Protein AF-A0A392QWU5-F1 (afdb_monomer_lite)

Sequence (94 aa):
MKKKYYSWEECVNLREVKSLRKMTHSNVVKLKEVIRESDILY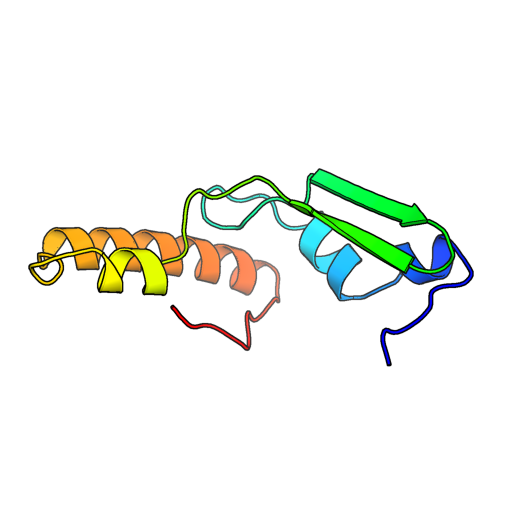LVFEYMECNLYQLMKKREKPFSEDEVKNLCFQVFQGLAYMHQRGYFHRDLKP

pLDDT: mean 95.4, std 5.05, range [54.16, 98.69]

Structure (mmCIF, N/CA/C/O backbone):
data_AF-A0A392QWU5-F1
#
_entry.id   AF-A0A392QWU5-F1
#
loop_
_atom_site.group_PDB
_atom_site.id
_atom_site.type_symbol
_atom_site.label_atom_id
_atom_site.label_alt_id
_atom_site.label_comp_id
_atom_site.label_asym_id
_atom_site.label_entity_id
_atom_site.label_seq_id
_atom_site.pdbx_PDB_ins_code
_atom_site.Cartn_x
_atom_site.Cartn_y
_atom_site.Cartn_z
_atom_site.occupancy
_atom_site.B_iso_or_equiv
_atom_site.auth_seq_id
_atom_site.auth_comp_id
_atom_site.auth_asym_id
_atom_site.auth_atom_id
_atom_site.pdbx_PDB_model_num
ATOM 1 N N . MET A 1 1 ? 22.296 1.431 1.353 1.00 54.16 1 MET A N 1
ATOM 2 C CA . MET A 1 1 ? 22.481 2.226 0.116 1.00 54.16 1 MET A CA 1
ATOM 3 C C . MET A 1 1 ? 21.262 2.002 -0.773 1.00 54.16 1 MET A C 1
ATOM 5 O O . MET A 1 1 ? 20.833 0.857 -0.860 1.00 54.16 1 MET A O 1
ATOM 9 N N . LYS A 1 2 ? 20.643 3.043 -1.355 1.00 77.75 2 LYS A N 1
ATOM 10 C CA . LYS A 1 2 ? 19.487 2.851 -2.257 1.00 77.75 2 LYS A CA 1
ATOM 11 C C . LYS A 1 2 ? 19.931 2.045 -3.487 1.00 77.75 2 LYS A C 1
ATOM 13 O O . LYS A 1 2 ? 21.023 2.283 -4.001 1.00 77.75 2 LYS A O 1
ATOM 18 N N . LYS A 1 3 ? 19.116 1.080 -3.921 1.00 88.00 3 LYS A N 1
ATOM 19 C CA . LYS A 1 3 ? 19.392 0.271 -5.117 1.00 88.00 3 LYS A CA 1
ATOM 20 C C . LYS A 1 3 ? 19.378 1.173 -6.361 1.00 88.00 3 LYS A C 1
ATOM 22 O O . LYS A 1 3 ? 18.477 2.000 -6.483 1.00 88.00 3 LYS A O 1
ATOM 27 N N . LYS A 1 4 ? 20.366 1.010 -7.246 1.00 93.25 4 LYS A N 1
ATOM 28 C CA . LYS A 1 4 ? 20.444 1.687 -8.549 1.00 93.25 4 LYS A CA 1
ATOM 29 C C . LYS A 1 4 ? 19.828 0.818 -9.646 1.00 93.25 4 LYS A C 1
ATOM 31 O O . LYS A 1 4 ? 19.881 -0.406 -9.535 1.00 93.25 4 LYS A O 1
ATOM 36 N N . TYR A 1 5 ? 19.276 1.458 -10.672 1.00 94.56 5 TYR A N 1
ATOM 37 C CA . TYR A 1 5 ? 18.649 0.821 -11.829 1.00 94.56 5 TYR A CA 1
ATOM 38 C C . TYR A 1 5 ? 19.211 1.397 -13.123 1.00 94.56 5 TYR A C 1
ATOM 40 O O . TYR A 1 5 ? 19.020 2.578 -13.417 1.00 94.56 5 TYR A O 1
ATOM 48 N N . TYR A 1 6 ? 19.870 0.564 -13.919 1.00 94.81 6 TYR A N 1
ATOM 49 C CA . TYR A 1 6 ? 20.683 1.034 -15.048 1.00 94.81 6 TYR A CA 1
ATOM 50 C C . TYR A 1 6 ? 19.950 0.994 -16.391 1.00 94.81 6 TYR A C 1
ATOM 52 O O . TYR A 1 6 ? 20.420 1.558 -17.377 1.00 94.81 6 TYR A O 1
ATOM 60 N N . SER A 1 7 ? 18.777 0.363 -16.443 1.00 95.44 7 SER A N 1
ATOM 61 C CA . SER A 1 7 ? 17.948 0.316 -17.645 1.00 95.44 7 SER A CA 1
ATOM 62 C C . SER A 1 7 ? 16.463 0.414 -17.313 1.00 95.44 7 SER A C 1
ATOM 64 O O . SER A 1 7 ? 16.017 0.058 -16.222 1.00 95.44 7 SER A O 1
ATOM 66 N N . TRP A 1 8 ? 15.678 0.885 -18.283 1.00 93.94 8 TRP A N 1
ATOM 67 C CA . TRP A 1 8 ? 14.220 0.877 -18.173 1.00 93.94 8 TRP A CA 1
ATOM 68 C C . TRP A 1 8 ? 13.655 -0.545 -18.100 1.00 93.94 8 TRP A C 1
ATOM 70 O O . TRP A 1 8 ? 12.721 -0.808 -17.342 1.00 93.94 8 TRP A O 1
ATOM 80 N N . GLU A 1 9 ? 14.255 -1.468 -18.852 1.00 95.75 9 GLU A N 1
ATOM 81 C CA . GLU A 1 9 ? 13.875 -2.877 -18.866 1.00 95.75 9 GLU A CA 1
ATOM 82 C C . GLU A 1 9 ? 14.001 -3.512 -17.475 1.00 95.75 9 GLU A C 1
ATOM 84 O O . GLU A 1 9 ? 13.099 -4.232 -17.043 1.00 95.75 9 GLU A O 1
ATOM 89 N N . GLU A 1 10 ? 15.067 -3.194 -16.736 1.00 95.12 10 GLU A N 1
ATOM 90 C CA . GLU A 1 10 ? 15.232 -3.628 -15.349 1.00 95.12 10 GLU A CA 1
ATOM 91 C C . GLU A 1 10 ? 14.074 -3.128 -14.471 1.00 95.12 10 GLU A C 1
ATOM 93 O O . GLU A 1 10 ? 13.467 -3.919 -13.745 1.00 95.12 10 GLU A O 1
ATOM 98 N N . CYS A 1 11 ? 13.718 -1.842 -14.578 1.00 94.88 11 CYS A N 1
ATOM 99 C CA . CYS A 1 11 ? 12.650 -1.226 -13.788 1.00 94.88 11 CYS A CA 1
ATOM 100 C C . CYS A 1 11 ? 11.283 -1.874 -14.041 1.00 94.88 11 CYS A C 1
ATOM 102 O O . CYS A 1 11 ? 10.596 -2.264 -13.095 1.00 94.88 11 CYS A O 1
ATOM 104 N N . VAL A 1 12 ? 10.875 -2.026 -15.306 1.00 93.88 12 VAL A N 1
ATOM 105 C CA . VAL A 1 12 ? 9.552 -2.589 -15.641 1.00 93.88 12 VAL A CA 1
ATOM 106 C C . VAL A 1 12 ? 9.456 -4.085 -15.357 1.00 93.88 12 VAL A C 1
ATOM 108 O O . VAL A 1 12 ? 8.352 -4.617 -15.205 1.00 93.88 12 VAL A O 1
ATOM 111 N N . ASN A 1 13 ? 10.597 -4.773 -15.263 1.00 95.06 13 ASN A N 1
ATOM 112 C CA . ASN A 1 13 ? 10.644 -6.188 -14.932 1.00 95.06 13 ASN A CA 1
ATOM 113 C C . ASN A 1 13 ? 10.551 -6.488 -13.435 1.00 95.06 13 ASN A C 1
ATOM 115 O O . ASN A 1 13 ? 10.310 -7.649 -13.079 1.00 95.06 13 ASN A O 1
ATOM 119 N N . LEU A 1 14 ? 10.653 -5.474 -12.570 1.00 94.88 14 LEU A N 1
ATOM 120 C CA . LEU A 1 14 ? 10.483 -5.639 -11.132 1.00 94.88 14 LEU A CA 1
ATOM 121 C C . LEU A 1 14 ? 9.115 -6.226 -10.796 1.00 94.88 14 LEU A C 1
ATOM 123 O O . LEU A 1 14 ? 8.074 -5.781 -11.285 1.00 94.88 14 LEU A O 1
ATOM 127 N N . ARG A 1 15 ? 9.119 -7.217 -9.896 1.00 91.62 15 ARG A N 1
ATOM 128 C CA . ARG A 1 15 ? 7.891 -7.859 -9.406 1.00 91.62 15 ARG A CA 1
ATOM 129 C C . ARG A 1 15 ? 6.920 -6.831 -8.832 1.00 91.62 15 ARG A C 1
ATOM 131 O O . ARG A 1 15 ? 5.733 -6.915 -9.116 1.00 91.62 15 ARG A O 1
ATOM 138 N N . GLU A 1 16 ? 7.422 -5.855 -8.083 1.00 90.81 16 GLU A N 1
ATOM 139 C CA . GLU A 1 16 ? 6.627 -4.765 -7.512 1.00 90.81 16 GLU A CA 1
ATOM 140 C C . GLU A 1 16 ? 5.918 -3.939 -8.593 1.00 90.81 16 GLU A C 1
ATOM 142 O O . GLU A 1 16 ? 4.691 -3.868 -8.589 1.00 90.81 16 GLU A O 1
ATOM 147 N N . VAL A 1 17 ? 6.653 -3.426 -9.589 1.00 94.31 17 VAL A N 1
ATOM 148 C CA . VAL A 1 17 ? 6.082 -2.657 -10.709 1.00 94.31 17 VAL A CA 1
ATOM 149 C C . VAL A 1 17 ? 5.046 -3.480 -11.475 1.00 94.31 17 VAL A C 1
ATOM 151 O O . VAL A 1 17 ? 3.944 -3.001 -11.739 1.00 94.31 17 VAL A O 1
ATOM 154 N N . LYS A 1 18 ? 5.351 -4.745 -11.789 1.00 94.12 18 LYS A N 1
ATOM 155 C CA . LYS A 1 18 ? 4.408 -5.649 -12.470 1.00 94.12 18 LYS A CA 1
ATOM 156 C C . LYS A 1 18 ? 3.136 -5.894 -11.664 1.00 94.12 18 LYS A C 1
ATOM 158 O O . LYS A 1 18 ? 2.074 -6.044 -12.259 1.00 94.12 18 LYS A O 1
ATOM 163 N N . SER A 1 19 ? 3.250 -5.973 -10.341 1.00 93.44 19 SER A N 1
ATOM 164 C CA . SER A 1 19 ? 2.114 -6.221 -9.451 1.00 93.44 19 SER A CA 1
ATOM 165 C C . SER A 1 19 ? 1.238 -4.979 -9.359 1.00 93.44 19 SER A C 1
ATOM 167 O O . SER A 1 19 ? 0.057 -5.047 -9.673 1.00 93.44 19 SER A O 1
ATOM 169 N N . LEU A 1 20 ? 1.834 -3.827 -9.043 1.00 94.50 20 LEU A N 1
ATOM 170 C CA . LEU A 1 20 ? 1.133 -2.549 -8.912 1.00 94.50 20 LEU A CA 1
ATOM 171 C C . LEU A 1 20 ? 0.434 -2.124 -10.209 1.00 94.50 20 LEU A C 1
ATOM 173 O O . LEU A 1 20 ? -0.707 -1.680 -10.161 1.00 94.50 20 LEU A O 1
ATOM 177 N N . ARG A 1 21 ? 1.057 -2.337 -11.378 1.00 93.38 21 ARG A N 1
ATOM 178 C CA . ARG A 1 21 ? 0.434 -2.043 -12.685 1.00 93.38 21 ARG A CA 1
ATOM 179 C C . ARG A 1 21 ? -0.811 -2.883 -12.985 1.00 93.38 21 ARG A C 1
ATOM 181 O O . ARG A 1 21 ? -1.599 -2.491 -13.839 1.00 93.38 21 ARG A O 1
ATOM 188 N N . LYS A 1 22 ? -0.980 -4.036 -12.331 1.00 92.69 22 LYS A N 1
ATOM 189 C CA . LYS A 1 22 ? -2.158 -4.907 -12.480 1.00 92.69 22 LYS A CA 1
ATOM 190 C C . LYS A 1 22 ? -3.258 -4.607 -11.460 1.00 92.69 22 LYS A C 1
ATOM 192 O O . LYS A 1 22 ? -4.340 -5.182 -11.566 1.00 92.69 22 LYS A O 1
ATOM 197 N N . MET A 1 23 ? -2.989 -3.745 -10.478 1.00 94.56 23 MET A N 1
ATOM 198 C CA . MET A 1 23 ? -3.957 -3.385 -9.451 1.00 94.56 23 MET A CA 1
ATOM 199 C C . MET A 1 23 ? -4.754 -2.157 -9.880 1.00 94.56 23 MET A C 1
ATOM 201 O O . MET A 1 23 ? -4.218 -1.116 -10.246 1.00 94.56 23 MET A O 1
ATOM 205 N N . THR A 1 24 ? -6.071 -2.281 -9.846 1.00 95.38 24 THR A N 1
ATOM 206 C CA . THR A 1 24 ? -7.025 -1.201 -10.095 1.00 95.38 24 THR A CA 1
ATOM 207 C C . THR A 1 24 ? -8.269 -1.490 -9.268 1.00 95.38 24 THR A C 1
ATOM 209 O O . THR A 1 24 ? -9.099 -2.315 -9.650 1.00 95.38 24 THR A O 1
ATOM 212 N N . HIS A 1 25 ? -8.347 -0.856 -8.100 1.00 97.69 25 HIS A N 1
ATOM 213 C CA . HIS A 1 25 ? -9.423 -1.012 -7.127 1.00 97.69 25 HIS A CA 1
ATOM 214 C C . HIS A 1 25 ? -9.512 0.255 -6.271 1.00 97.69 25 HIS A C 1
ATOM 216 O O . HIS A 1 25 ? -8.482 0.844 -5.965 1.00 97.69 25 HIS A O 1
ATOM 222 N N . SER A 1 26 ? -10.712 0.660 -5.853 1.00 97.62 26 SER A N 1
ATOM 223 C CA . SER A 1 26 ? -10.924 1.881 -5.054 1.00 97.62 26 SER A CA 1
ATOM 224 C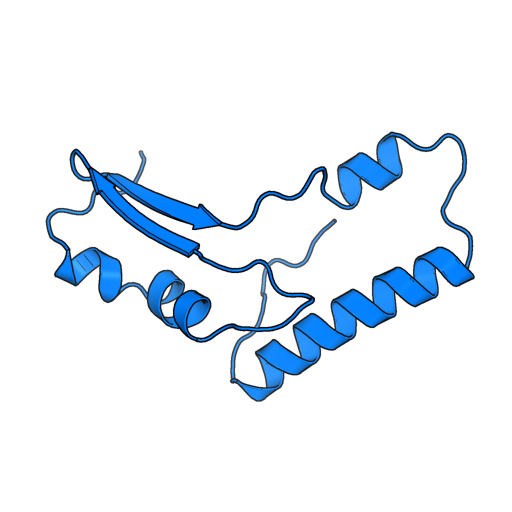 C . SER A 1 26 ? -10.213 1.857 -3.695 1.00 97.62 26 SER A C 1
ATOM 226 O O . SER A 1 26 ? -9.817 2.899 -3.191 1.00 97.62 26 SER A O 1
ATOM 228 N N . ASN A 1 27 ? -10.028 0.672 -3.106 1.00 98.12 27 ASN A N 1
ATOM 229 C CA . ASN A 1 27 ? -9.322 0.480 -1.830 1.00 98.12 27 ASN A CA 1
ATOM 230 C C . ASN A 1 27 ? -7.860 0.009 -1.989 1.00 98.12 27 ASN A C 1
ATOM 232 O O . ASN A 1 27 ? -7.319 -0.613 -1.077 1.00 98.12 27 ASN A O 1
ATOM 236 N N . VAL A 1 28 ? -7.228 0.242 -3.146 1.00 97.19 28 VAL A N 1
ATOM 237 C CA . VAL A 1 28 ? -5.792 -0.009 -3.369 1.00 97.19 28 VAL A CA 1
ATOM 238 C C . VAL A 1 28 ? -5.187 1.207 -4.062 1.00 97.19 28 VAL A C 1
ATOM 240 O O . VAL A 1 28 ? -5.604 1.544 -5.166 1.00 97.19 28 VAL A O 1
ATOM 243 N N . VAL A 1 29 ? -4.185 1.830 -3.432 1.00 96.69 29 VAL A N 1
ATOM 244 C CA . VAL A 1 29 ? -3.541 3.043 -3.955 1.00 96.69 29 VAL A CA 1
ATOM 245 C C . VAL A 1 29 ? -3.003 2.819 -5.372 1.00 96.69 29 VAL A C 1
ATOM 247 O O . VAL A 1 29 ? -2.253 1.876 -5.646 1.00 96.69 29 VAL A O 1
ATOM 250 N N . LYS A 1 30 ? -3.403 3.686 -6.297 1.00 96.31 30 LYS A N 1
ATOM 251 C CA . LYS A 1 30 ? -3.098 3.552 -7.716 1.00 96.31 30 LYS A CA 1
ATOM 252 C C . LYS A 1 30 ? -1.695 4.055 -8.027 1.00 96.31 30 LYS A C 1
ATOM 254 O O . LYS A 1 30 ? -1.378 5.224 -7.809 1.00 96.31 30 LYS A O 1
ATOM 259 N N . LEU A 1 31 ? -0.884 3.189 -8.633 1.00 97.19 31 LEU A N 1
ATOM 260 C CA . LEU A 1 31 ? 0.346 3.588 -9.315 1.00 97.19 31 LEU A CA 1
ATOM 261 C C . LEU A 1 31 ? -0.028 4.345 -10.600 1.00 97.19 31 LEU A C 1
ATOM 263 O O . LEU A 1 31 ? -0.617 3.766 -11.515 1.00 97.19 31 LEU A O 1
ATOM 267 N N . LYS A 1 32 ? 0.284 5.640 -10.654 1.00 96.44 32 LYS A N 1
ATOM 268 C CA . LYS A 1 32 ? 0.020 6.519 -11.800 1.00 96.44 32 LYS A CA 1
ATOM 269 C C . LYS A 1 32 ? 1.154 6.484 -12.816 1.00 96.44 32 LYS A C 1
ATOM 271 O O . LYS A 1 32 ? 0.887 6.385 -14.008 1.00 96.44 32 LYS A O 1
ATOM 276 N N . GLU A 1 33 ? 2.397 6.535 -12.347 1.00 96.19 33 GLU A N 1
ATOM 277 C CA . GLU A 1 33 ? 3.568 6.636 -13.217 1.00 96.19 33 GLU A CA 1
ATOM 278 C C . GLU A 1 33 ? 4.784 5.928 -12.613 1.00 96.19 33 GLU A C 1
ATOM 280 O O . GLU A 1 33 ? 4.897 5.752 -11.398 1.00 96.19 33 GLU A O 1
ATOM 285 N N . VAL A 1 34 ? 5.697 5.507 -13.485 1.00 96.81 34 VAL A N 1
ATOM 286 C CA . VAL A 1 34 ? 7.005 4.963 -13.126 1.00 96.81 34 VAL A CA 1
ATOM 287 C C . VAL A 1 34 ? 8.051 5.804 -13.843 1.00 96.81 34 VAL A C 1
ATOM 289 O O . VAL A 1 34 ? 8.037 5.866 -15.068 1.00 96.81 34 VAL A O 1
ATOM 292 N N . ILE A 1 35 ? 8.952 6.431 -13.092 1.00 96.44 35 ILE A N 1
ATOM 293 C CA . ILE A 1 35 ? 9.979 7.328 -13.634 1.00 96.44 35 ILE A CA 1
ATOM 294 C C . ILE A 1 35 ? 11.349 6.748 -13.296 1.00 96.44 35 ILE A C 1
ATOM 296 O O . ILE A 1 35 ? 11.593 6.325 -12.164 1.00 96.44 35 ILE A O 1
ATOM 300 N N . ARG A 1 36 ? 12.253 6.730 -14.277 1.00 95.56 36 ARG A N 1
ATOM 301 C CA . ARG A 1 36 ? 13.669 6.425 -14.060 1.00 95.56 36 ARG A CA 1
ATOM 302 C C . ARG A 1 36 ? 14.494 7.667 -14.367 1.00 95.56 36 ARG A C 1
ATOM 304 O O . ARG A 1 36 ? 14.516 8.112 -15.508 1.00 95.56 36 ARG A O 1
ATOM 311 N N . GLU A 1 37 ? 15.223 8.158 -13.375 1.00 96.00 37 GLU A N 1
ATOM 312 C CA . GLU A 1 37 ? 16.090 9.329 -13.508 1.00 96.00 37 GLU A CA 1
ATOM 313 C C . GLU A 1 37 ? 17.373 9.124 -12.698 1.00 96.00 37 GLU A C 1
ATOM 315 O O . GLU A 1 37 ? 17.315 8.707 -11.545 1.00 96.00 37 GLU A O 1
ATOM 320 N N . SER A 1 38 ? 18.539 9.392 -13.297 1.00 94.50 38 SER A N 1
ATOM 321 C CA . SER A 1 38 ? 19.851 9.273 -12.630 1.00 94.50 38 SER A CA 1
ATOM 322 C C . SER A 1 38 ? 20.079 7.926 -11.916 1.00 94.50 38 SER A C 1
ATOM 324 O O . SER A 1 38 ? 20.556 7.872 -10.784 1.00 94.50 38 SER A O 1
ATOM 326 N N . ASP A 1 39 ? 19.696 6.828 -12.576 1.00 95.00 39 ASP A N 1
ATOM 327 C CA . ASP A 1 39 ? 19.694 5.455 -12.046 1.00 95.00 39 ASP A CA 1
ATOM 328 C C . ASP A 1 39 ? 18.818 5.224 -10.798 1.00 95.00 39 ASP A C 1
ATOM 330 O O . ASP A 1 39 ? 18.956 4.210 -10.109 1.00 95.00 39 ASP A O 1
ATOM 334 N N . ILE A 1 40 ? 17.889 6.134 -10.504 1.00 94.75 40 ILE A N 1
ATOM 335 C CA . ILE A 1 40 ? 16.909 6.026 -9.423 1.00 94.75 40 ILE A CA 1
ATOM 336 C C . ILE A 1 40 ? 15.535 5.733 -10.025 1.00 94.75 40 ILE A C 1
ATOM 338 O O . ILE A 1 40 ? 15.129 6.324 -11.024 1.00 94.75 40 ILE A O 1
ATOM 342 N N . LEU A 1 41 ? 14.817 4.802 -9.397 1.00 95.44 41 LEU A N 1
ATOM 343 C CA . LEU A 1 41 ? 13.436 4.474 -9.728 1.00 95.44 41 LEU A CA 1
ATOM 344 C C . LEU A 1 41 ? 12.483 5.215 -8.790 1.00 95.44 41 LEU A C 1
ATOM 346 O O . LEU A 1 41 ? 12.587 5.087 -7.568 1.00 95.44 41 LEU A O 1
ATOM 350 N N . TYR A 1 42 ? 11.523 5.918 -9.375 1.00 95.81 42 TYR A N 1
ATOM 351 C CA . TYR A 1 42 ? 10.436 6.589 -8.682 1.00 95.81 42 TYR A CA 1
ATOM 352 C C . TYR A 1 42 ? 9.110 5.933 -9.065 1.00 95.81 42 TYR A C 1
ATOM 354 O O . TYR A 1 42 ? 8.828 5.699 -10.242 1.00 95.81 42 TYR A O 1
ATOM 362 N N . LEU A 1 43 ? 8.294 5.642 -8.055 1.00 96.38 43 LEU A N 1
ATOM 363 C CA . LEU A 1 43 ? 6.930 5.152 -8.212 1.00 96.38 43 LEU A CA 1
ATOM 364 C C . LEU A 1 43 ? 5.984 6.278 -7.797 1.00 96.38 43 LEU A C 1
ATOM 366 O O . LEU A 1 43 ? 5.984 6.694 -6.639 1.00 96.38 43 LEU A O 1
ATOM 370 N N . VAL A 1 44 ? 5.216 6.795 -8.751 1.00 97.44 44 VAL A N 1
ATOM 371 C CA . VAL A 1 44 ? 4.296 7.912 -8.530 1.00 97.44 44 VAL A CA 1
ATOM 372 C C . VAL A 1 44 ? 2.909 7.350 -8.270 1.00 97.44 44 VAL A C 1
ATOM 374 O O . VAL A 1 44 ? 2.316 6.716 -9.143 1.00 97.44 44 VAL A O 1
ATOM 377 N N . PHE A 1 45 ? 2.379 7.593 -7.077 1.00 97.56 45 PHE A N 1
ATOM 378 C CA . PHE A 1 45 ? 1.053 7.140 -6.664 1.00 97.56 45 PHE A CA 1
ATOM 379 C C . PHE A 1 45 ? 0.052 8.296 -6.614 1.00 97.56 45 PHE A C 1
ATOM 381 O O . PHE A 1 45 ? 0.418 9.468 -6.718 1.00 97.56 45 PHE A O 1
ATOM 388 N N . GLU A 1 46 ? -1.232 7.981 -6.462 1.00 96.19 46 GLU A N 1
ATOM 389 C CA . GLU A 1 46 ? -2.185 8.986 -5.995 1.00 96.19 46 GLU A CA 1
ATOM 390 C C . GLU A 1 46 ? -1.839 9.488 -4.587 1.00 96.19 46 GLU A C 1
ATOM 392 O O . GLU A 1 46 ? -1.275 8.765 -3.764 1.00 96.19 46 GLU A O 1
ATOM 397 N N . TYR A 1 47 ? -2.151 10.758 -4.339 1.00 97.12 47 TYR A N 1
ATOM 398 C CA . TYR A 1 47 ? -1.902 11.391 -3.055 1.00 97.12 47 TYR A CA 1
ATOM 399 C C . TYR A 1 47 ? -3.009 11.029 -2.066 1.00 97.12 47 TYR A C 1
ATOM 401 O O . TYR A 1 47 ? -4.189 11.143 -2.389 1.00 97.12 47 TYR A O 1
ATOM 409 N N . MET A 1 48 ? -2.605 10.656 -0.853 1.00 96.88 48 MET A N 1
ATOM 410 C CA . MET A 1 48 ? -3.489 10.429 0.286 1.00 96.88 48 MET A CA 1
ATOM 411 C C . MET A 1 48 ? -3.115 11.425 1.384 1.00 96.88 48 MET A C 1
ATOM 413 O O . MET A 1 48 ? -1.937 11.562 1.711 1.00 96.88 48 MET A O 1
ATOM 417 N N . GLU A 1 49 ? -4.106 12.108 1.958 1.00 96.31 49 GLU A N 1
ATOM 418 C CA . GLU A 1 49 ? -3.885 13.169 2.952 1.00 96.31 49 GLU A CA 1
ATOM 419 C C . GLU A 1 49 ? -3.180 12.660 4.220 1.00 96.31 49 GLU A C 1
ATOM 421 O O . GLU A 1 49 ? -2.332 13.343 4.797 1.00 96.31 49 GLU A O 1
ATOM 426 N N . CYS A 1 50 ? -3.519 11.447 4.659 1.00 95.75 50 CYS A N 1
ATOM 427 C CA . CYS A 1 50 ? -2.883 10.793 5.796 1.00 95.75 50 CYS A CA 1
ATOM 428 C C . CYS A 1 50 ? -3.020 9.266 5.733 1.00 95.75 50 CYS A C 1
ATOM 430 O O . CYS A 1 50 ? -3.799 8.729 4.943 1.00 95.75 50 CYS A O 1
ATOM 432 N N . ASN A 1 51 ? -2.257 8.569 6.579 1.00 96.50 51 ASN A N 1
ATOM 433 C CA . ASN A 1 51 ? -2.455 7.143 6.856 1.00 96.50 51 ASN A CA 1
ATOM 434 C C . ASN A 1 51 ? -3.299 6.920 8.125 1.00 96.50 51 ASN A C 1
ATOM 436 O O . ASN A 1 51 ? -3.591 7.858 8.875 1.00 96.50 51 ASN A O 1
ATOM 440 N N . LEU A 1 52 ? -3.687 5.666 8.374 1.00 96.31 52 LEU A N 1
ATOM 441 C CA . LEU A 1 52 ? -4.559 5.321 9.495 1.00 96.31 52 LEU A CA 1
ATOM 442 C C . LEU A 1 52 ? -3.890 5.621 10.842 1.00 96.31 52 LEU A C 1
ATOM 444 O O . LEU A 1 52 ? -4.542 6.161 11.730 1.00 96.31 52 LEU A O 1
ATOM 448 N N . TYR A 1 53 ? -2.590 5.361 10.985 1.00 96.25 53 TYR A N 1
ATOM 449 C CA . TYR A 1 53 ? -1.841 5.692 12.198 1.00 96.25 53 TYR A CA 1
ATOM 450 C C . TYR A 1 53 ? -1.875 7.189 12.544 1.00 96.25 53 TYR A C 1
ATOM 452 O O . TYR A 1 53 ? -2.113 7.574 13.691 1.00 96.25 53 TYR A O 1
ATOM 460 N N . GLN A 1 54 ? -1.653 8.053 11.553 1.00 97.00 54 GLN A N 1
ATOM 461 C CA . GLN A 1 54 ? -1.736 9.503 11.711 1.00 97.00 54 GLN A CA 1
ATOM 462 C C . GLN A 1 54 ? -3.160 9.933 12.059 1.00 97.00 54 GLN A C 1
ATOM 464 O O . GLN A 1 54 ? -3.338 10.765 12.949 1.00 97.00 54 GLN A O 1
ATOM 469 N N . LEU A 1 55 ? -4.164 9.356 11.393 1.00 96.06 55 LEU A N 1
ATOM 470 C CA . LEU A 1 55 ? -5.568 9.634 11.678 1.00 96.06 55 LEU A CA 1
ATOM 471 C C . LEU A 1 55 ? -5.932 9.241 13.116 1.00 96.06 55 LEU A C 1
ATOM 473 O O . LEU A 1 55 ? -6.557 10.030 13.816 1.00 96.06 55 LEU A O 1
ATOM 477 N N . MET A 1 56 ? -5.480 8.077 13.587 1.00 95.56 56 MET A N 1
ATOM 478 C CA . MET A 1 56 ? -5.663 7.626 14.970 1.00 95.56 56 MET A CA 1
ATOM 479 C C . MET A 1 56 ? -5.033 8.595 15.973 1.00 95.56 56 MET A C 1
ATOM 481 O O . MET A 1 56 ? -5.667 8.946 16.961 1.00 95.56 56 MET A O 1
ATOM 485 N N . LYS A 1 57 ? -3.804 9.057 15.714 1.00 95.94 57 LYS A N 1
ATOM 486 C CA . LYS A 1 57 ? -3.083 9.969 16.616 1.00 95.94 57 LYS A CA 1
ATOM 487 C C . LYS A 1 57 ? -3.678 11.369 16.713 1.00 95.94 57 LYS A C 1
ATOM 489 O O . LYS A 1 57 ? -3.533 12.005 17.749 1.00 95.94 57 LYS A O 1
ATOM 494 N N . LYS A 1 58 ? -4.278 11.876 15.634 1.00 95.94 58 LYS A N 1
ATOM 495 C CA . LYS A 1 58 ? -4.854 13.229 15.600 1.00 95.94 58 LYS A CA 1
ATOM 496 C C . LYS A 1 58 ? -6.167 13.343 16.380 1.00 95.94 58 LYS A C 1
ATOM 498 O O . LYS A 1 58 ? -6.618 14.456 16.626 1.00 95.94 58 LYS A O 1
ATOM 503 N N . ARG A 1 59 ? -6.811 12.225 16.717 1.00 95.38 59 ARG A N 1
ATOM 504 C CA . ARG A 1 59 ? -8.125 12.221 17.363 1.00 95.38 59 ARG A CA 1
ATOM 505 C C . ARG A 1 59 ? -7.997 12.288 18.879 1.00 95.38 59 ARG A C 1
ATOM 507 O O . ARG A 1 59 ? -7.186 11.592 19.475 1.00 95.38 59 ARG A O 1
ATOM 514 N N . GLU A 1 60 ? -8.881 13.061 19.500 1.00 96.25 60 GLU A N 1
ATOM 515 C CA . GLU A 1 60 ? -9.031 13.097 20.961 1.00 96.25 60 GLU A CA 1
ATOM 516 C C . GLU A 1 60 ? -9.777 11.869 21.498 1.00 96.25 60 GLU A C 1
ATOM 518 O O . GLU A 1 60 ? -9.573 11.453 22.636 1.00 96.25 60 GLU A O 1
ATOM 523 N N . LYS A 1 61 ? -10.656 11.285 20.673 1.00 96.69 61 LYS A N 1
ATOM 524 C CA . LYS A 1 61 ? -11.473 10.117 21.012 1.00 96.69 61 LYS A CA 1
ATOM 525 C C . LYS A 1 61 ? -11.199 8.961 20.044 1.00 96.69 61 LYS A C 1
ATOM 527 O O . LYS A 1 61 ? -10.970 9.213 18.854 1.00 96.69 61 LYS A O 1
ATOM 532 N N . PRO A 1 62 ? -11.283 7.702 20.512 1.00 95.81 62 PRO A N 1
ATOM 533 C CA . PRO A 1 62 ? -11.243 6.535 19.636 1.00 95.81 62 PRO A CA 1
ATOM 534 C C . PRO A 1 62 ? -12.287 6.601 18.512 1.00 95.81 62 PRO A C 1
ATOM 536 O O . PRO A 1 62 ? -13.232 7.396 18.549 1.00 95.81 62 PRO A O 1
ATOM 539 N N . PHE A 1 63 ? -12.117 5.758 17.498 1.00 97.25 63 PHE A N 1
ATOM 540 C CA . PHE A 1 63 ? -13.162 5.543 16.502 1.00 97.25 63 PHE A CA 1
ATOM 541 C C . PHE A 1 63 ? -14.405 4.930 17.155 1.00 97.25 63 PHE A C 1
ATOM 543 O O . PHE A 1 63 ? -14.284 4.084 18.043 1.00 97.25 63 PHE A O 1
ATOM 550 N N . SER A 1 64 ? -15.589 5.338 16.701 1.00 98.06 64 SER A N 1
ATOM 551 C CA . SER A 1 64 ? -16.819 4.614 17.015 1.00 98.06 64 SER A CA 1
ATOM 552 C C . SER A 1 64 ? -16.800 3.231 16.361 1.00 98.06 64 SER A C 1
ATOM 554 O O . SER A 1 64 ? -16.076 2.994 15.391 1.00 98.06 64 SER A O 1
ATOM 556 N N . GLU A 1 65 ? -17.624 2.306 16.852 1.00 98.31 65 GLU A N 1
ATOM 557 C CA . GLU A 1 65 ? -17.714 0.970 16.253 1.00 98.31 65 GLU A CA 1
ATOM 558 C C . GLU A 1 65 ? -18.117 1.010 14.774 1.00 98.31 65 GLU A C 1
ATOM 560 O O . GLU A 1 65 ? -17.611 0.221 13.976 1.00 98.31 65 GLU A O 1
ATOM 565 N N . ASP A 1 66 ? -18.974 1.952 14.377 1.00 98.50 66 ASP A N 1
ATOM 566 C CA . ASP A 1 66 ? -19.377 2.104 12.979 1.00 98.50 66 ASP A CA 1
ATOM 567 C C . ASP A 1 66 ? -18.253 2.668 12.101 1.00 98.50 66 ASP A C 1
ATOM 569 O O . ASP A 1 66 ? -18.079 2.219 10.965 1.00 98.50 66 ASP A O 1
ATOM 573 N N . GLU A 1 67 ? -17.433 3.590 12.617 1.00 97.88 67 GLU A N 1
ATOM 574 C CA . GLU A 1 67 ? -16.218 4.037 11.923 1.00 97.88 67 GLU A CA 1
ATOM 575 C C . GLU A 1 67 ? -15.241 2.865 11.733 1.00 97.88 67 GLU A C 1
ATOM 577 O O . GLU A 1 67 ? -14.756 2.641 10.622 1.00 97.88 67 GLU A O 1
ATOM 582 N N . VAL A 1 68 ? -14.999 2.072 12.787 1.00 98.12 68 VAL A N 1
ATOM 583 C CA . VAL A 1 68 ? -14.138 0.878 12.720 1.00 98.12 68 VAL A CA 1
ATOM 584 C C . VAL A 1 68 ? -14.672 -0.116 11.691 1.00 98.12 68 VAL A C 1
ATOM 586 O O . VAL A 1 68 ? -13.918 -0.575 10.833 1.00 98.12 68 VAL A O 1
ATOM 589 N N . LYS A 1 69 ? -15.976 -0.410 11.720 1.00 98.44 69 LYS A N 1
ATOM 590 C CA . LYS A 1 69 ? -16.644 -1.314 10.775 1.00 98.44 69 LYS A CA 1
ATOM 591 C C . LYS A 1 69 ? -16.427 -0.870 9.328 1.00 98.44 69 LYS A C 1
ATOM 593 O O . LYS A 1 69 ? -16.044 -1.688 8.492 1.00 98.44 69 LYS A O 1
ATOM 598 N N . ASN A 1 70 ? -16.600 0.419 9.042 1.00 98.38 70 ASN A N 1
ATOM 599 C CA . ASN A 1 70 ? -16.412 0.976 7.701 1.00 98.38 70 ASN A CA 1
ATOM 600 C C . ASN A 1 70 ? -14.948 0.940 7.238 1.00 98.38 70 ASN A C 1
ATOM 602 O O . ASN A 1 70 ? -14.681 0.643 6.070 1.00 98.38 70 ASN A O 1
ATOM 606 N N . LEU A 1 71 ? -13.994 1.212 8.133 1.00 98.00 71 LEU A N 1
ATOM 607 C CA . LEU A 1 71 ? -12.561 1.106 7.837 1.00 98.00 71 LEU A CA 1
ATOM 608 C C . LEU A 1 71 ? -12.166 -0.346 7.539 1.00 98.00 71 LEU A C 1
ATOM 610 O O . LEU A 1 71 ? -11.553 -0.622 6.507 1.00 98.00 71 LEU A O 1
ATOM 614 N N . CYS A 1 72 ? -12.570 -1.285 8.397 1.00 98.31 72 CYS A N 1
ATOM 615 C CA . CYS A 1 72 ? -12.327 -2.712 8.199 1.00 98.31 72 CYS A CA 1
ATOM 616 C C . CYS A 1 72 ? -12.937 -3.208 6.886 1.00 98.31 72 CYS A C 1
ATOM 618 O O . CYS A 1 72 ? -12.266 -3.905 6.130 1.00 98.31 72 CYS A O 1
ATOM 620 N N . PHE A 1 73 ? -14.171 -2.808 6.570 1.00 98.62 73 PHE A N 1
ATOM 621 C CA . PHE A 1 73 ? -14.838 -3.197 5.330 1.00 98.62 73 PHE A CA 1
ATOM 622 C C . PHE A 1 73 ? -14.052 -2.766 4.083 1.00 98.62 73 PHE A C 1
ATOM 624 O O . PHE A 1 73 ? -13.869 -3.556 3.158 1.00 98.62 73 PHE A O 1
ATOM 631 N N . GLN A 1 74 ? -13.526 -1.541 4.060 1.00 98.62 74 GLN A N 1
ATOM 632 C CA . GLN A 1 74 ? -12.698 -1.047 2.954 1.00 98.62 74 GLN A CA 1
ATOM 633 C C . GLN A 1 74 ? -11.358 -1.786 2.848 1.00 98.62 74 GLN A C 1
ATOM 635 O O . GLN A 1 74 ? -10.961 -2.190 1.752 1.00 98.62 74 GLN A O 1
ATOM 640 N N . VAL A 1 75 ? -10.684 -2.024 3.979 1.00 98.44 75 VAL A N 1
ATOM 641 C CA . VAL A 1 75 ? -9.439 -2.810 4.015 1.00 98.44 75 VAL A CA 1
ATOM 642 C C . VAL A 1 75 ? -9.685 -4.225 3.488 1.00 98.44 75 VAL A C 1
ATOM 644 O O . VAL A 1 75 ? -8.936 -4.708 2.639 1.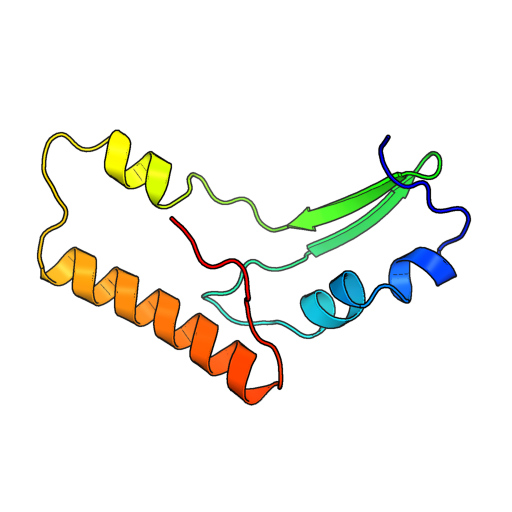00 98.44 75 VAL A O 1
ATOM 647 N N . PHE A 1 76 ? -10.754 -4.884 3.933 1.00 98.56 76 PHE A N 1
ATOM 648 C CA . PHE A 1 76 ? -11.081 -6.244 3.513 1.00 98.56 76 PHE A CA 1
ATOM 649 C C . PHE A 1 76 ? -11.472 -6.331 2.041 1.00 98.56 76 PHE A C 1
ATOM 651 O O . PHE A 1 76 ? -11.070 -7.289 1.386 1.00 98.56 76 PHE A O 1
ATOM 658 N N . GLN A 1 77 ? -12.161 -5.332 1.485 1.00 98.69 77 GLN A N 1
ATOM 659 C CA . GLN A 1 77 ? -12.407 -5.270 0.041 1.00 98.69 77 GLN A CA 1
ATOM 660 C C . GLN A 1 77 ? -11.098 -5.170 -0.757 1.00 98.69 77 GLN A C 1
ATOM 662 O O . GLN A 1 77 ? -10.905 -5.920 -1.715 1.00 98.69 77 GLN A O 1
ATOM 667 N N . GLY A 1 78 ? -10.162 -4.312 -0.334 1.00 98.44 78 GLY A N 1
ATOM 668 C CA . GLY A 1 78 ? -8.837 -4.212 -0.957 1.00 98.44 78 GLY A CA 1
ATOM 669 C C . GLY A 1 78 ? -8.039 -5.519 -0.870 1.00 98.44 78 GLY A C 1
ATOM 670 O O . GLY A 1 78 ? -7.481 -5.981 -1.868 1.00 98.44 78 GLY A O 1
ATOM 671 N N . LEU A 1 79 ? -8.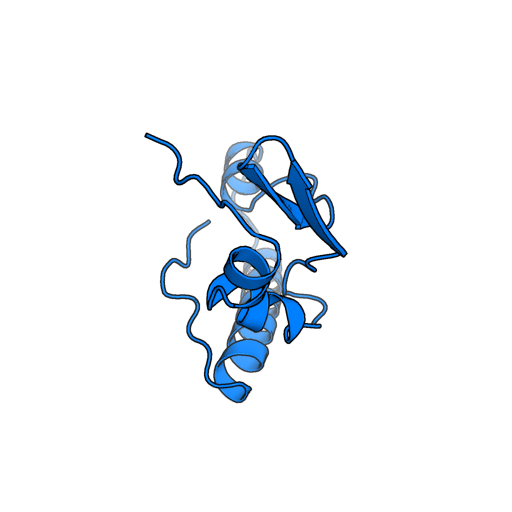034 -6.168 0.299 1.00 98.44 79 LEU A N 1
ATOM 672 C CA . LEU A 1 79 ? -7.384 -7.467 0.496 1.00 98.44 79 LEU A CA 1
ATOM 673 C C . LEU A 1 79 ? -8.027 -8.565 -0.359 1.00 98.44 79 LEU A C 1
ATOM 675 O O . LEU A 1 79 ? -7.310 -9.300 -1.035 1.00 98.44 79 LEU A O 1
ATOM 679 N N . ALA A 1 80 ? -9.358 -8.657 -0.383 1.00 98.56 80 ALA A N 1
ATOM 680 C CA . ALA A 1 80 ? -10.081 -9.627 -1.200 1.00 98.56 80 ALA A CA 1
ATOM 681 C C . ALA A 1 80 ? -9.739 -9.465 -2.688 1.00 98.56 80 ALA A C 1
ATOM 683 O O . ALA A 1 80 ? -9.415 -10.449 -3.356 1.00 98.56 80 ALA A O 1
ATOM 684 N N . TYR A 1 81 ? -9.716 -8.225 -3.184 1.00 98.38 81 TYR A N 1
ATOM 685 C CA . TYR A 1 81 ? -9.321 -7.908 -4.553 1.00 98.38 81 TYR A CA 1
ATOM 686 C C . TYR A 1 81 ? -7.901 -8.393 -4.896 1.00 98.38 81 TYR A C 1
ATOM 688 O O . TYR A 1 81 ? -7.689 -8.974 -5.969 1.00 98.38 81 TYR A O 1
ATOM 696 N N . MET A 1 82 ? -6.931 -8.168 -4.000 1.00 97.31 82 MET A N 1
ATOM 697 C CA . MET A 1 82 ? -5.542 -8.609 -4.187 1.00 97.31 82 MET A CA 1
ATOM 698 C C . MET A 1 82 ? -5.411 -10.133 -4.136 1.00 97.31 82 MET A C 1
ATOM 700 O O . MET A 1 82 ? -4.760 -10.720 -5.005 1.00 97.31 82 MET A O 1
ATOM 704 N N . HIS A 1 83 ? -6.055 -10.777 -3.159 1.00 97.81 83 HIS A N 1
ATOM 705 C CA . HIS A 1 83 ? -6.003 -12.227 -2.981 1.00 97.81 83 HIS A CA 1
ATOM 706 C C . HIS A 1 83 ? -6.597 -12.964 -4.188 1.00 97.81 83 HIS A C 1
ATOM 708 O O . HIS A 1 83 ? -5.991 -13.916 -4.673 1.00 97.81 83 HIS A O 1
ATOM 714 N N . GLN A 1 84 ? -7.708 -12.474 -4.752 1.00 97.44 84 GLN A N 1
ATOM 715 C CA . GLN A 1 84 ? -8.297 -13.016 -5.988 1.00 97.44 84 GLN A CA 1
ATOM 716 C C . GLN A 1 84 ? -7.342 -12.969 -7.194 1.00 97.44 84 GLN A C 1
ATOM 718 O O . GLN A 1 84 ? -7.515 -13.719 -8.150 1.00 97.44 84 GLN A O 1
ATOM 723 N N . ARG A 1 85 ? -6.324 -12.100 -7.161 1.00 95.50 85 ARG A N 1
ATOM 724 C CA . ARG A 1 85 ? -5.295 -11.956 -8.206 1.00 95.50 85 ARG A CA 1
ATOM 725 C C . ARG A 1 85 ? -3.982 -12.662 -7.864 1.00 95.50 85 ARG A C 1
ATOM 727 O O . ARG A 1 85 ? -3.009 -12.508 -8.597 1.00 95.50 85 ARG A O 1
ATOM 734 N N . GLY A 1 86 ? -3.946 -13.427 -6.772 1.00 95.31 86 GLY A N 1
ATOM 735 C CA . GLY A 1 86 ? -2.767 -14.180 -6.339 1.00 95.31 86 GLY A CA 1
ATOM 736 C C . GLY A 1 86 ? -1.708 -13.339 -5.621 1.00 95.31 86 GLY A C 1
ATOM 737 O O . GLY A 1 86 ? -0.551 -13.751 -5.549 1.00 95.31 86 GLY A O 1
ATOM 738 N N . TYR A 1 87 ? -2.074 -12.166 -5.097 1.00 95.56 87 TYR A N 1
ATOM 739 C CA . TYR A 1 87 ? -1.159 -11.286 -4.370 1.00 95.56 87 TYR A CA 1
ATOM 740 C C . TYR A 1 87 ? -1.479 -11.248 -2.881 1.00 95.56 87 TYR A C 1
ATOM 742 O O . TYR A 1 87 ? -2.624 -11.040 -2.498 1.00 95.56 87 TYR A O 1
ATOM 750 N N . PHE A 1 88 ? -0.444 -11.360 -2.047 1.00 95.06 88 PHE A N 1
ATOM 751 C CA . PHE A 1 88 ? -0.520 -11.143 -0.602 1.00 95.06 88 PHE A CA 1
ATOM 752 C C . PHE A 1 88 ? 0.135 -9.810 -0.237 1.00 95.06 88 PHE A C 1
ATOM 754 O O . PHE A 1 88 ? 1.235 -9.522 -0.713 1.00 95.06 88 PHE A O 1
ATOM 761 N N . HIS A 1 89 ? -0.489 -9.034 0.657 1.00 9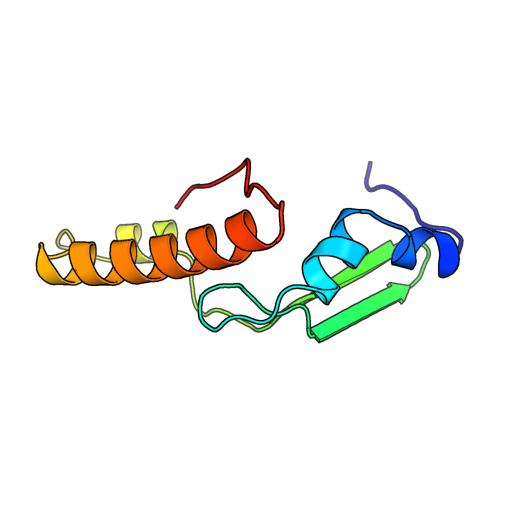5.12 89 HIS A N 1
ATOM 762 C CA . HIS A 1 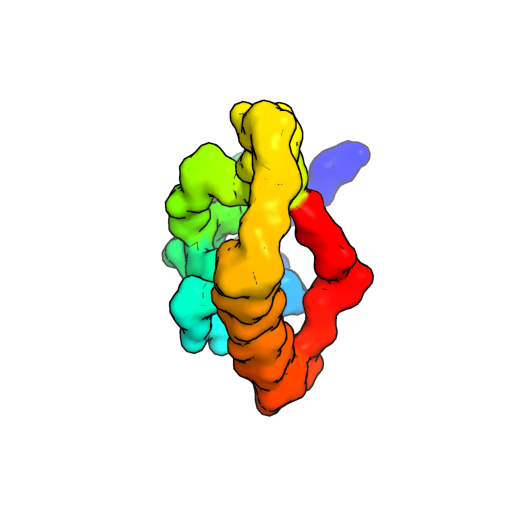89 ? 0.072 -7.753 1.112 1.00 95.12 89 HIS A CA 1
ATOM 763 C C . HIS A 1 89 ? 1.404 -7.930 1.866 1.00 95.12 89 HIS A C 1
ATOM 765 O O . HIS A 1 89 ? 2.362 -7.202 1.631 1.00 95.12 89 HIS A O 1
ATOM 771 N N . ARG A 1 90 ? 1.480 -8.934 2.753 1.00 95.56 90 ARG A N 1
ATOM 772 C CA . ARG A 1 90 ? 2.647 -9.326 3.581 1.00 95.56 90 ARG A CA 1
ATOM 773 C C . ARG A 1 90 ? 3.192 -8.299 4.584 1.00 95.56 90 ARG A C 1
ATOM 775 O O . ARG A 1 90 ? 3.948 -8.702 5.455 1.00 95.56 90 ARG A O 1
ATOM 782 N N . ASP A 1 91 ? 2.810 -7.029 4.503 1.00 95.62 91 ASP A N 1
ATOM 783 C CA . ASP A 1 91 ? 3.257 -5.983 5.443 1.00 95.62 91 ASP A CA 1
ATOM 784 C C . ASP A 1 91 ? 2.100 -5.053 5.856 1.00 95.62 91 ASP A C 1
ATOM 786 O O . ASP A 1 91 ? 2.182 -3.834 5.744 1.00 95.62 91 ASP A O 1
ATOM 790 N N . LEU A 1 92 ? 0.943 -5.631 6.210 1.00 95.94 92 LEU A N 1
ATOM 791 C CA . LEU A 1 92 ? -0.255 -4.852 6.550 1.00 95.94 92 LEU A CA 1
ATOM 792 C C . LEU A 1 92 ? -0.110 -4.236 7.946 1.00 95.94 92 LEU A C 1
ATOM 794 O O . LEU A 1 92 ? 0.075 -4.962 8.922 1.00 95.94 92 LEU A O 1
ATOM 798 N N . LYS A 1 93 ? -0.225 -2.910 8.033 1.00 95.94 93 LYS A N 1
ATOM 799 C CA . LYS A 1 93 ? -0.121 -2.131 9.273 1.00 95.94 93 LYS A CA 1
ATOM 800 C C . LYS A 1 93 ? -0.824 -0.768 9.135 1.00 95.94 93 LYS A C 1
ATOM 802 O O . LYS A 1 93 ? -1.035 -0.342 7.998 1.00 95.94 93 LYS A O 1
ATOM 807 N N . PRO A 1 94 ? -1.202 -0.120 10.254 1.00 90.50 94 PRO A N 1
ATOM 808 C CA . PRO A 1 94 ? -1.800 1.220 10.263 1.00 90.50 94 PRO A CA 1
ATOM 809 C C . PRO A 1 94 ? -0.874 2.333 9.756 1.00 90.50 94 PRO A C 1
ATOM 811 O O . PRO A 1 94 ? 0.360 2.208 9.931 1.00 90.50 94 PRO A O 1
#

InterPro domains:
  IPR000719 Protein kinase domain [PF00069] (8-94)
  IPR000719 Protein kinase domain [PS50011] (1-94)
  IPR011009 Protein kinase-like domain superfamily [SSF56112] (8-94)
  IPR050117 Mitogen-activated protein (MAP) kinase [PTHR24055] (2-94)

Secondary structure (DSSP, 8-state):
-PPP---HHHHHHSHHHHHHTT--BTTB--EEEEEEETTEEEEEE---S--HHHHHHH-SSPPPHHHHHHHHHHHHHHHHHHHTTT---S----

Organism: NCBI:txid97028

Foldseek 3Di:
DDDFADDPVSVCPDPVNVLLCPDDDPLDWHFPDWDADPRDIDTDTDDDPDDPVVVQVVDPDGDDPVRVVVVVVSVVVSQVRQVVVVDDPVDDDD

Radius of gyration: 16.49 Å; chains: 1; bounding box: 42×27×40 Å